Protein AF-A0A170UQ51-F1 (afdb_monomer_lite)

Structure (mmCIF, N/CA/C/O backbone):
data_AF-A0A170UQ51-F1
#
_entry.id   AF-A0A170UQ51-F1
#
loop_
_atom_site.group_PDB
_atom_site.id
_atom_site.type_symbol
_atom_site.label_atom_id
_atom_site.label_alt_id
_atom_site.label_comp_id
_atom_site.label_asym_id
_atom_site.label_entity_id
_atom_site.label_seq_id
_atom_site.pdbx_PDB_ins_code
_atom_site.Cartn_x
_atom_site.Cartn_y
_atom_site.Cartn_z
_atom_site.occupancy
_atom_site.B_iso_or_equiv
_atom_site.auth_seq_id
_atom_site.auth_comp_id
_atom_site.auth_asym_id
_atom_site.auth_atom_id
_atom_site.pdbx_PDB_model_num
ATOM 1 N N . GLU A 1 1 ? 14.876 -24.745 -16.842 1.00 69.75 1 GLU A N 1
ATOM 2 C CA . GLU A 1 1 ? 13.514 -24.534 -17.396 1.00 69.75 1 GLU A CA 1
ATOM 3 C C . GLU A 1 1 ? 12.895 -23.163 -17.096 1.00 69.75 1 GLU A C 1
ATOM 5 O O . GLU A 1 1 ? 12.276 -22.616 -18.004 1.00 69.75 1 GLU A O 1
ATOM 10 N N . LEU A 1 2 ? 13.090 -22.565 -15.905 1.00 81.94 2 LEU A N 1
ATOM 11 C CA . LEU A 1 2 ? 12.516 -21.251 -15.530 1.00 81.94 2 LEU A CA 1
ATOM 12 C C . LEU A 1 2 ? 12.574 -20.174 -16.632 1.00 81.94 2 LEU A C 1
ATOM 14 O O . LEU A 1 2 ? 11.555 -19.553 -16.920 1.00 81.94 2 LEU A O 1
ATOM 18 N N . LYS A 1 3 ? 13.719 -20.001 -17.308 1.00 86.25 3 LYS A N 1
ATOM 19 C CA . LYS A 1 3 ? 13.905 -19.001 -18.381 1.00 86.25 3 LYS A CA 1
ATOM 20 C C . LYS A 1 3 ? 12.889 -19.136 -19.533 1.00 86.25 3 LYS A C 1
ATOM 22 O O . LYS A 1 3 ? 12.474 -18.140 -20.118 1.00 86.25 3 LYS A O 1
ATOM 27 N N . ARG A 1 4 ? 12.422 -20.359 -19.828 1.00 84.69 4 ARG A N 1
ATOM 28 C CA . ARG A 1 4 ? 11.360 -20.627 -20.819 1.00 84.69 4 ARG A CA 1
ATOM 29 C C . ARG A 1 4 ? 9.990 -20.167 -20.314 1.00 84.69 4 ARG A C 1
ATOM 31 O O . ARG A 1 4 ? 9.206 -19.650 -21.102 1.00 84.69 4 ARG A O 1
ATOM 38 N N . ILE A 1 5 ? 9.705 -20.341 -19.023 1.00 86.19 5 ILE A N 1
ATOM 39 C CA . ILE A 1 5 ? 8.458 -19.893 -18.380 1.00 86.19 5 ILE A CA 1
ATOM 40 C C . ILE A 1 5 ? 8.440 -18.360 -18.291 1.00 86.19 5 ILE A C 1
ATOM 42 O O . ILE A 1 5 ? 7.448 -17.744 -18.675 1.00 86.19 5 ILE A O 1
ATOM 46 N N . GLN A 1 6 ? 9.558 -17.745 -17.892 1.00 90.12 6 GLN A N 1
ATOM 47 C CA . GLN A 1 6 ? 9.731 -16.290 -17.851 1.00 90.12 6 GLN A CA 1
ATOM 48 C C . GLN A 1 6 ? 9.481 -15.652 -19.224 1.00 90.12 6 GLN A C 1
ATOM 50 O O . GLN A 1 6 ? 8.582 -14.825 -19.363 1.00 90.12 6 GLN A O 1
ATOM 55 N N . ASN A 1 7 ? 10.170 -16.121 -20.269 1.00 89.75 7 ASN A N 1
ATOM 56 C CA . ASN A 1 7 ? 9.995 -15.590 -21.625 1.00 89.75 7 ASN A CA 1
ATOM 57 C C . ASN A 1 7 ? 8.597 -15.864 -22.217 1.00 89.75 7 ASN A C 1
ATOM 59 O O . ASN A 1 7 ? 8.119 -15.094 -23.047 1.00 89.75 7 ASN A O 1
ATOM 63 N N . ARG A 1 8 ? 7.932 -16.963 -21.828 1.00 89.81 8 ARG A N 1
ATOM 64 C CA . ARG A 1 8 ? 6.604 -17.338 -22.350 1.00 89.81 8 ARG A CA 1
ATOM 65 C C . ARG A 1 8 ? 5.455 -16.607 -21.656 1.00 89.81 8 ARG A C 1
ATOM 67 O O . ARG A 1 8 ? 4.438 -16.363 -22.308 1.00 89.81 8 ARG A O 1
ATOM 74 N N . PHE A 1 9 ? 5.599 -16.306 -20.367 1.00 91.75 9 PHE A N 1
ATOM 75 C CA . PHE A 1 9 ? 4.525 -15.787 -19.523 1.00 91.75 9 PHE A CA 1
ATOM 76 C C . PHE A 1 9 ? 4.918 -14.522 -18.764 1.00 91.75 9 PHE A C 1
ATOM 78 O O . PHE A 1 9 ? 4.278 -13.504 -18.989 1.00 91.75 9 PHE A O 1
ATOM 85 N N . VAL A 1 10 ? 5.952 -14.553 -17.916 1.00 92.56 10 VAL A N 1
ATOM 86 C CA . VAL A 1 10 ? 6.281 -13.426 -17.018 1.00 92.56 10 VAL A CA 1
ATOM 87 C C . VAL A 1 10 ? 6.569 -12.149 -17.805 1.00 92.56 10 VAL A C 1
ATOM 89 O O . VAL A 1 10 ? 5.854 -11.167 -17.632 1.00 92.56 10 VAL A O 1
ATOM 92 N N . ASN A 1 11 ? 7.538 -12.172 -18.724 1.00 93.00 11 ASN A N 1
ATOM 93 C CA . ASN A 1 11 ? 7.978 -10.957 -19.414 1.00 93.00 11 ASN A CA 1
ATOM 94 C C . ASN A 1 11 ? 6.856 -10.365 -20.297 1.00 93.00 11 ASN A C 1
ATOM 96 O O . ASN A 1 11 ? 6.599 -9.170 -20.179 1.00 93.00 11 ASN A O 1
ATOM 100 N N . PRO A 1 12 ? 6.119 -11.148 -21.123 1.00 91.88 12 PRO A N 1
ATOM 101 C CA . PRO A 1 12 ? 5.013 -10.601 -21.914 1.00 91.88 12 PRO A CA 1
ATOM 102 C C . PRO A 1 12 ? 3.793 -10.174 -21.089 1.00 91.88 12 PRO A C 1
ATOM 104 O O . PRO A 1 12 ? 2.994 -9.384 -21.581 1.00 91.88 12 PRO A O 1
ATOM 107 N N . ILE A 1 13 ? 3.603 -10.721 -19.881 1.00 93.06 13 ILE A N 1
ATOM 108 C CA . ILE A 1 13 ? 2.530 -10.283 -18.982 1.00 93.06 13 ILE A CA 1
ATOM 109 C C . ILE A 1 13 ? 2.926 -8.961 -18.326 1.00 93.06 13 ILE A C 1
ATOM 111 O O . ILE A 1 13 ? 2.176 -8.001 -18.435 1.00 93.06 13 ILE A O 1
ATOM 115 N N . GLN A 1 14 ? 4.116 -8.882 -17.728 1.00 94.31 14 GLN A N 1
ATOM 116 C CA . GLN A 1 14 ? 4.616 -7.670 -17.076 1.00 94.31 14 GLN A CA 1
ATOM 117 C C . GLN A 1 14 ? 4.736 -6.495 -18.063 1.00 94.31 14 GLN A C 1
ATOM 119 O O . GLN A 1 14 ? 4.293 -5.397 -17.752 1.00 94.31 14 GLN A O 1
ATOM 124 N N . ASN A 1 15 ? 5.220 -6.734 -19.289 1.00 93.06 15 ASN A N 1
ATOM 125 C CA . ASN A 1 15 ? 5.337 -5.704 -20.332 1.00 93.06 15 ASN A CA 1
ATOM 126 C C . ASN A 1 15 ? 3.995 -5.099 -20.791 1.00 93.06 15 ASN A C 1
ATOM 128 O O . ASN A 1 15 ? 3.997 -4.068 -21.452 1.00 93.06 15 ASN A O 1
ATOM 132 N N . GLY A 1 16 ? 2.858 -5.736 -20.487 1.00 93.00 16 GLY A N 1
ATOM 133 C CA . GLY A 1 16 ? 1.519 -5.210 -20.778 1.00 93.00 16 GLY A CA 1
ATOM 134 C C . GLY A 1 16 ? 0.805 -4.580 -19.577 1.00 93.00 16 GLY A C 1
ATOM 135 O O . GLY A 1 16 ? -0.372 -4.246 -19.712 1.00 93.00 16 GLY A O 1
ATOM 136 N N . GLN A 1 17 ? 1.465 -4.485 -18.414 1.00 92.94 17 GLN A N 1
ATOM 137 C CA . GLN A 1 17 ? 0.916 -3.913 -17.172 1.00 92.94 17 GLN A CA 1
ATOM 138 C C . GLN A 1 17 ? 1.339 -2.462 -16.921 1.00 92.94 17 GLN A C 1
ATOM 140 O O . GLN A 1 17 ? 0.811 -1.843 -15.998 1.00 92.94 17 GLN A O 1
ATOM 145 N N . PHE A 1 18 ? 2.293 -1.932 -17.687 1.00 93.31 18 PHE A N 1
ATOM 146 C CA . PHE A 1 18 ? 2.757 -0.559 -17.528 1.00 93.31 18 PHE A CA 1
ATOM 147 C C . PHE A 1 18 ? 1.790 0.428 -18.203 1.00 93.31 18 PHE A C 1
ATOM 149 O O . PHE A 1 18 ? 1.022 0.069 -19.096 1.00 93.31 18 PHE A O 1
ATOM 156 N N . GLU A 1 19 ? 1.803 1.683 -17.758 1.00 91.44 19 GLU A N 1
ATOM 157 C CA . GLU A 1 19 ? 0.924 2.733 -18.294 1.00 91.44 19 GLU A CA 1
ATOM 158 C C . GLU A 1 19 ? 1.312 3.143 -19.728 1.00 91.44 19 GLU A C 1
ATOM 160 O O . GLU A 1 19 ? 0.455 3.513 -20.527 1.00 91.44 19 GLU A O 1
ATOM 165 N N . ASP A 1 20 ? 2.592 2.998 -20.079 1.00 94.00 20 ASP A N 1
ATOM 166 C CA . ASP A 1 20 ? 3.170 3.237 -21.405 1.00 94.00 20 ASP A CA 1
ATOM 167 C C . ASP A 1 20 ? 3.122 2.007 -22.341 1.00 94.00 20 ASP A C 1
ATOM 169 O O . ASP A 1 20 ? 3.550 2.084 -23.496 1.00 94.00 20 ASP A O 1
ATOM 173 N N . SER A 1 21 ? 2.566 0.875 -21.886 1.00 94.69 21 SER A N 1
ATOM 174 C CA . SER A 1 21 ? 2.412 -0.345 -22.689 1.00 94.69 21 SER A CA 1
ATOM 175 C C . SER A 1 21 ? 1.582 -0.109 -23.957 1.00 94.69 21 SER A C 1
ATOM 177 O O . SER A 1 21 ? 0.468 0.419 -23.916 1.00 94.69 21 SER A O 1
ATOM 179 N N . THR A 1 22 ? 2.051 -0.607 -25.106 1.00 96.12 22 THR A N 1
ATOM 180 C CA . THR A 1 22 ? 1.285 -0.470 -26.353 1.00 96.12 22 THR A CA 1
ATOM 181 C C . THR A 1 22 ? 0.015 -1.332 -26.341 1.00 96.12 22 THR A C 1
ATOM 183 O O . THR A 1 22 ? -0.064 -2.381 -25.693 1.00 96.12 22 THR A O 1
ATOM 186 N N . ALA A 1 23 ? -0.982 -0.966 -27.155 1.00 94.69 23 ALA A N 1
ATOM 187 C CA . ALA A 1 23 ? -2.191 -1.777 -27.343 1.00 94.69 23 ALA A CA 1
ATOM 188 C C . ALA A 1 23 ? -1.901 -3.219 -27.824 1.00 94.69 23 ALA A C 1
ATOM 190 O O . ALA A 1 23 ? -2.691 -4.134 -27.565 1.00 94.69 23 ALA A O 1
ATOM 191 N N . HIS A 1 24 ? -0.767 -3.446 -28.502 1.00 95.12 24 HIS A N 1
ATOM 192 C CA . HIS A 1 24 ? -0.298 -4.785 -28.856 1.00 95.12 24 HIS A CA 1
ATOM 193 C C . HIS A 1 24 ? 0.151 -5.571 -27.614 1.00 95.12 24 HIS A C 1
ATOM 195 O O . HIS A 1 24 ? -0.259 -6.721 -27.437 1.00 95.12 24 HIS A O 1
ATOM 201 N N . ASP A 1 25 ? 0.923 -4.944 -26.727 1.00 94.75 25 ASP A N 1
ATOM 202 C CA . ASP A 1 25 ? 1.463 -5.576 -25.520 1.00 94.75 25 ASP A CA 1
ATOM 203 C C . ASP A 1 25 ? 0.358 -5.924 -24.525 1.00 94.75 25 ASP A C 1
ATOM 205 O O . ASP A 1 25 ? 0.310 -7.049 -24.029 1.00 94.75 25 ASP A O 1
ATOM 209 N N . VAL A 1 26 ? -0.624 -5.036 -24.342 1.00 94.75 26 VAL A N 1
ATOM 210 C CA . VAL A 1 26 ? -1.825 -5.315 -23.537 1.00 94.75 26 VAL A CA 1
ATOM 211 C C . VAL A 1 26 ? -2.600 -6.524 -24.088 1.00 94.75 26 VAL A C 1
ATOM 213 O O . VAL A 1 26 ? -3.083 -7.371 -23.327 1.00 94.75 26 VAL A O 1
ATOM 216 N N . LYS A 1 27 ? -2.712 -6.657 -25.418 1.00 95.75 27 LYS A N 1
ATOM 217 C CA . LYS A 1 27 ? -3.381 -7.799 -26.070 1.00 95.75 27 LYS A CA 1
ATOM 218 C C . LYS A 1 27 ? -2.576 -9.096 -25.920 1.00 95.75 27 LYS A C 1
ATOM 220 O O . LYS A 1 27 ? -3.168 -10.159 -25.702 1.00 95.75 27 LYS A O 1
ATOM 225 N N . LEU A 1 28 ? -1.248 -9.019 -26.008 1.00 95.38 28 LEU A N 1
ATOM 226 C CA . LEU A 1 28 ? -0.345 -10.150 -25.800 1.00 95.38 28 LEU A CA 1
ATOM 227 C C . LEU A 1 28 ? -0.367 -10.619 -24.338 1.00 95.38 28 LEU A C 1
ATOM 229 O O . LEU A 1 28 ? -0.571 -11.814 -24.107 1.00 95.38 28 LEU A O 1
ATOM 233 N N . MET A 1 29 ? -0.263 -9.698 -23.374 1.00 95.94 29 MET A N 1
ATOM 234 C CA . MET A 1 29 ? -0.437 -9.948 -21.939 1.00 95.94 29 MET A CA 1
ATOM 235 C C . MET A 1 29 ? -1.739 -10.700 -21.682 1.00 95.94 29 MET A C 1
ATOM 237 O O . MET A 1 29 ? -1.700 -11.804 -21.144 1.00 95.94 29 MET A O 1
ATOM 241 N N . LYS A 1 30 ? -2.890 -10.142 -22.093 1.00 95.25 30 LYS A N 1
ATOM 242 C CA . LYS A 1 30 ? -4.212 -10.742 -21.831 1.00 95.25 30 LYS A CA 1
ATOM 243 C C . LYS A 1 30 ? -4.296 -12.178 -22.357 1.00 95.25 30 LYS A C 1
ATOM 245 O O . LYS A 1 30 ? -4.764 -13.068 -21.650 1.00 95.25 30 LYS A O 1
ATOM 250 N N . ARG A 1 31 ? -3.762 -12.437 -23.559 1.00 95.44 31 ARG A N 1
ATOM 251 C CA . ARG A 1 31 ? -3.686 -13.792 -24.132 1.00 95.44 31 ARG A CA 1
ATOM 252 C C . ARG A 1 31 ? -2.775 -14.720 -23.317 1.00 95.44 31 ARG A C 1
ATOM 254 O O . ARG A 1 31 ? -3.148 -15.866 -23.082 1.00 95.44 31 ARG A O 1
ATOM 261 N N . ARG A 1 32 ? -1.585 -14.269 -22.904 1.00 95.25 32 ARG A N 1
ATOM 262 C CA . ARG A 1 32 ? -0.643 -15.089 -22.117 1.00 95.25 32 ARG A CA 1
ATOM 263 C C . ARG A 1 32 ? -1.165 -15.374 -20.709 1.00 95.25 32 ARG A C 1
ATOM 265 O O . ARG A 1 32 ? -1.051 -16.514 -20.269 1.00 95.25 32 ARG A O 1
ATOM 272 N N . ALA A 1 33 ? -1.779 -14.390 -20.056 1.00 94.50 33 ALA A N 1
ATOM 273 C CA . ALA A 1 33 ? -2.405 -14.529 -18.745 1.00 94.50 33 ALA A CA 1
ATOM 274 C C . ALA A 1 33 ? -3.569 -15.532 -18.770 1.00 94.50 33 ALA A C 1
ATOM 276 O O . ALA A 1 33 ? -3.620 -16.418 -17.923 1.00 94.50 33 ALA A O 1
ATOM 277 N N . HIS A 1 34 ? -4.444 -15.466 -19.782 1.00 94.38 34 HIS A N 1
ATOM 278 C CA . HIS A 1 34 ? -5.531 -16.435 -19.945 1.00 94.38 34 HIS A CA 1
ATOM 279 C C . HIS A 1 34 ? -5.008 -17.870 -20.135 1.00 94.38 34 HIS A C 1
ATOM 281 O O . HIS A 1 34 ? -5.434 -18.773 -19.425 1.00 94.38 34 HIS A O 1
ATOM 287 N N . VAL A 1 35 ? -4.017 -18.074 -21.015 1.00 94.88 35 VAL A N 1
ATOM 288 C CA . VAL A 1 35 ? -3.397 -19.399 -21.213 1.00 94.88 35 VAL A CA 1
ATOM 289 C C . VAL A 1 35 ? -2.730 -19.913 -19.932 1.00 94.88 35 VAL A C 1
ATOM 291 O O . VAL A 1 35 ? -2.824 -21.103 -19.642 1.00 94.88 35 VAL A O 1
ATOM 294 N N . LEU A 1 36 ? -2.070 -19.041 -19.160 1.00 93.31 36 LEU A N 1
ATOM 295 C CA . LEU A 1 36 ? -1.465 -19.418 -17.881 1.00 93.31 36 LEU A CA 1
ATOM 296 C C . LEU A 1 36 ? -2.528 -19.828 -16.852 1.00 93.31 36 LEU A C 1
ATOM 298 O O . LEU A 1 36 ? -2.367 -20.859 -16.211 1.00 93.31 36 LEU A O 1
ATOM 302 N N . HIS A 1 37 ? -3.623 -19.071 -16.737 1.00 92.12 37 HIS A N 1
ATOM 303 C CA . HIS A 1 37 ? -4.746 -19.417 -15.862 1.00 92.12 37 HIS A CA 1
ATOM 304 C C . HIS A 1 37 ? -5.300 -20.806 -16.200 1.00 92.12 37 HIS A C 1
ATOM 306 O O . HIS A 1 37 ? -5.404 -21.653 -15.320 1.00 92.12 37 HIS A O 1
ATOM 312 N N . THR A 1 38 ? -5.590 -21.081 -17.476 1.00 92.56 38 THR A N 1
ATOM 313 C CA . THR A 1 38 ? -6.108 -22.389 -17.917 1.00 92.56 38 THR A CA 1
ATOM 314 C C . THR A 1 38 ? -5.142 -23.543 -17.618 1.00 92.56 38 THR A C 1
ATOM 316 O O . THR A 1 38 ? -5.587 -24.647 -17.330 1.00 92.56 38 THR A O 1
ATOM 319 N N . MET A 1 39 ? -3.824 -23.309 -17.637 1.00 91.69 39 MET A N 1
ATOM 320 C CA . MET A 1 39 ? -2.830 -24.324 -17.247 1.00 91.69 39 MET A CA 1
ATOM 321 C C . MET A 1 39 ? -2.785 -24.596 -15.737 1.00 91.69 39 MET A C 1
ATOM 323 O O . MET A 1 39 ? -2.337 -25.666 -15.336 1.00 91.69 39 MET A O 1
ATOM 327 N N . LEU A 1 40 ? -3.217 -23.642 -14.908 1.00 91.12 40 LEU A N 1
ATOM 328 C CA . LEU A 1 40 ? -3.213 -23.747 -13.445 1.00 91.12 40 LEU A CA 1
ATOM 329 C C . LEU A 1 40 ? -4.565 -24.193 -12.866 1.00 91.12 40 LEU A C 1
ATOM 331 O O . LEU A 1 40 ? -4.607 -24.641 -11.724 1.00 91.12 40 LEU A O 1
ATOM 335 N N . ASP A 1 41 ? -5.644 -24.114 -13.647 1.00 88.62 41 ASP A N 1
ATOM 336 C CA . ASP A 1 41 ? -7.029 -24.401 -13.238 1.00 88.62 41 ASP A CA 1
ATOM 337 C C . ASP A 1 41 ? -7.210 -25.818 -12.652 1.00 88.62 41 ASP A C 1
ATOM 339 O O . ASP A 1 41 ? -7.871 -26.006 -11.635 1.00 88.62 41 ASP A O 1
ATOM 343 N N . GLY A 1 42 ? -6.529 -26.816 -13.230 1.00 88.38 42 GLY A N 1
ATOM 344 C CA . GLY A 1 42 ? -6.516 -28.198 -12.726 1.00 88.38 42 GLY A CA 1
ATOM 345 C C . GLY A 1 42 ? -5.547 -28.468 -11.564 1.00 88.38 42 GLY A C 1
ATOM 346 O O . GLY A 1 42 ? -5.486 -29.596 -11.083 1.00 88.38 42 GLY A O 1
ATOM 347 N N . ILE A 1 43 ? -4.765 -27.470 -11.137 1.00 91.44 43 ILE A N 1
ATOM 348 C CA . ILE A 1 43 ? -3.716 -27.591 -10.106 1.00 91.44 43 ILE A CA 1
ATOM 349 C C . ILE A 1 43 ? -4.080 -26.775 -8.852 1.00 91.44 43 ILE A C 1
ATOM 351 O O . ILE A 1 43 ? -3.728 -27.157 -7.738 1.00 91.44 43 ILE A O 1
ATOM 355 N N . VAL A 1 44 ? -4.792 -25.654 -9.012 1.00 90.88 44 VAL A N 1
ATOM 356 C CA . VAL A 1 44 ? -5.075 -24.689 -7.940 1.00 90.88 44 VAL A CA 1
ATOM 357 C C . VAL A 1 44 ? -6.562 -24.670 -7.592 1.00 90.88 44 VAL A C 1
ATOM 359 O O . VAL A 1 44 ? -7.372 -24.042 -8.270 1.00 90.88 44 VAL A O 1
ATOM 362 N N . GLN A 1 45 ? -6.932 -25.279 -6.463 1.00 88.75 45 GLN A N 1
ATOM 363 C CA . GLN A 1 45 ? -8.293 -25.180 -5.935 1.00 88.75 45 GLN A CA 1
ATOM 364 C C . GLN A 1 45 ? -8.478 -23.883 -5.128 1.00 88.75 45 GLN A C 1
ATOM 366 O O . GLN A 1 45 ? -8.291 -23.855 -3.914 1.00 88.75 45 GLN A O 1
ATOM 371 N N . ARG A 1 46 ? -8.892 -22.800 -5.795 1.00 88.50 46 ARG A N 1
ATOM 372 C CA . ARG A 1 46 ? -9.330 -21.560 -5.132 1.00 88.50 46 ARG A CA 1
ATOM 373 C C . ARG A 1 46 ? -10.855 -21.546 -4.984 1.00 88.50 46 ARG A C 1
ATOM 375 O O . ARG A 1 46 ? -11.578 -21.722 -5.962 1.00 88.50 46 ARG A O 1
ATOM 382 N N . LYS A 1 47 ? -11.349 -21.334 -3.762 1.00 86.75 47 LYS A N 1
ATOM 383 C CA . LYS A 1 47 ? -12.772 -21.111 -3.459 1.00 86.75 47 LYS A CA 1
ATOM 384 C C . LYS A 1 47 ? -12.910 -19.776 -2.741 1.00 86.75 47 LYS A C 1
ATOM 386 O O . LYS A 1 47 ? -12.291 -19.578 -1.700 1.00 86.75 47 LYS A O 1
ATOM 391 N N . ASP A 1 48 ? -13.696 -18.869 -3.307 1.00 88.12 48 ASP A N 1
ATOM 392 C CA . ASP A 1 48 ? -13.941 -17.566 -2.693 1.00 88.12 48 ASP A CA 1
ATOM 393 C C . ASP A 1 48 ? -14.957 -17.672 -1.545 1.00 88.12 48 ASP A C 1
ATOM 395 O O . ASP A 1 48 ? -15.751 -18.616 -1.468 1.00 88.12 48 ASP A O 1
ATOM 399 N N . TYR A 1 49 ? -14.975 -16.652 -0.682 1.00 84.56 49 TYR A N 1
ATOM 400 C CA . TYR A 1 49 ? -15.886 -16.533 0.466 1.00 84.56 49 TYR A CA 1
ATOM 401 C C . TYR A 1 49 ? -17.377 -16.703 0.102 1.00 84.56 49 TYR A C 1
ATOM 403 O O . TYR A 1 49 ? -18.161 -17.137 0.939 1.00 84.56 49 TYR A O 1
ATOM 411 N N . ASN A 1 50 ? -17.743 -16.476 -1.164 1.00 84.50 50 ASN A N 1
ATOM 412 C CA . ASN A 1 50 ? -19.071 -16.714 -1.743 1.00 84.50 50 ASN A CA 1
ATOM 413 C C . ASN A 1 50 ? -19.676 -18.094 -1.414 1.00 84.50 50 ASN A C 1
ATOM 415 O O . ASN A 1 50 ? -20.895 -18.215 -1.333 1.00 84.50 50 ASN A O 1
ATOM 419 N N . VAL A 1 51 ? -18.848 -19.128 -1.211 1.00 88.50 51 VAL A N 1
ATOM 420 C CA . VAL A 1 51 ? -19.307 -20.475 -0.814 1.00 88.50 51 VAL A CA 1
ATOM 421 C C . VAL A 1 51 ? -19.844 -20.503 0.628 1.00 88.50 51 VAL A C 1
ATOM 423 O O . VAL A 1 51 ? -20.720 -21.302 0.943 1.00 88.50 51 VAL A O 1
ATOM 426 N N . LEU A 1 52 ? -19.342 -19.621 1.497 1.00 85.19 52 LEU A N 1
ATOM 427 C CA . LEU A 1 52 ? -19.741 -19.494 2.902 1.00 85.19 52 LEU A CA 1
ATOM 428 C C . LEU A 1 52 ? -20.834 -18.438 3.121 1.00 85.19 52 LEU A C 1
ATOM 430 O O . LEU A 1 52 ? -21.585 -18.549 4.085 1.00 85.19 52 LEU A O 1
ATOM 434 N N . THR A 1 53 ? -20.969 -17.457 2.222 1.00 86.81 53 THR A N 1
ATOM 435 C CA . THR A 1 53 ? -21.998 -16.403 2.276 1.00 86.81 53 THR A CA 1
ATOM 436 C C . THR A 1 53 ? -23.430 -16.892 2.564 1.00 86.81 53 THR A C 1
ATOM 438 O O . THR A 1 53 ? -24.080 -16.254 3.385 1.00 86.81 53 THR A O 1
ATOM 441 N N . PRO A 1 54 ? -23.966 -17.991 1.984 1.00 87.69 54 PRO A N 1
ATOM 442 C CA . PRO A 1 54 ? -25.326 -18.444 2.311 1.00 87.69 54 PRO A CA 1
ATOM 443 C C . PRO A 1 54 ? -25.471 -19.069 3.712 1.00 87.69 54 PRO A C 1
ATOM 445 O O . PRO A 1 54 ? -26.594 -19.305 4.151 1.00 87.69 54 PRO A O 1
ATOM 448 N N . TYR A 1 55 ? -24.365 -19.342 4.411 1.00 90.19 55 TYR A N 1
ATOM 449 C CA . TYR A 1 55 ? -24.338 -19.958 5.745 1.00 90.19 55 TYR A CA 1
ATOM 450 C C . TYR A 1 55 ? -23.899 -18.990 6.854 1.00 90.19 55 TYR A C 1
ATOM 452 O O . TYR A 1 55 ? -23.912 -19.360 8.028 1.00 90.19 55 TYR A O 1
ATOM 460 N N . LEU A 1 56 ? -23.488 -17.768 6.502 1.00 90.25 56 LEU A N 1
ATOM 461 C CA . LEU A 1 56 ? -22.964 -16.766 7.428 1.00 90.25 56 LEU A CA 1
ATOM 462 C C . LEU A 1 56 ? -23.814 -15.485 7.399 1.00 90.25 56 LEU A C 1
ATOM 464 O O . LEU A 1 56 ? -24.352 -15.129 6.350 1.00 90.25 56 LEU A O 1
ATOM 468 N N . PRO A 1 57 ? -23.909 -14.743 8.519 1.00 91.75 57 PRO A N 1
ATOM 469 C CA . PRO A 1 57 ? -24.470 -13.395 8.516 1.00 91.75 57 PRO A CA 1
ATOM 470 C C . PRO A 1 57 ? -23.732 -12.466 7.532 1.00 91.75 57 PRO A C 1
ATOM 472 O O . PRO A 1 57 ? -22.532 -12.648 7.304 1.00 91.75 57 PRO A O 1
ATOM 475 N N . PRO A 1 58 ? -24.407 -11.444 6.972 1.00 89.06 58 PRO A N 1
ATOM 476 C CA . PRO A 1 58 ? -23.791 -10.524 6.022 1.00 89.06 58 PRO A CA 1
ATOM 477 C C . PRO A 1 58 ? -22.608 -9.770 6.646 1.00 89.06 58 PRO A C 1
ATOM 479 O O . PRO A 1 58 ? -22.729 -9.147 7.701 1.00 89.06 58 PRO A O 1
ATOM 482 N N . LYS A 1 59 ? -21.463 -9.800 5.958 1.00 89.00 59 LYS A N 1
ATOM 483 C CA . LYS A 1 59 ? -20.275 -9.017 6.310 1.00 89.00 59 LYS A CA 1
ATOM 484 C C . LYS A 1 59 ? -20.417 -7.597 5.760 1.00 89.00 59 LYS A C 1
ATOM 486 O O . LYS A 1 59 ? -20.524 -7.419 4.549 1.00 89.00 59 LYS A O 1
ATOM 491 N N . PHE A 1 60 ? -20.362 -6.598 6.636 1.00 90.56 60 PHE A N 1
ATOM 492 C CA . PHE A 1 60 ? -20.324 -5.187 6.249 1.00 90.56 60 PHE A CA 1
ATOM 493 C C . PHE A 1 60 ? -18.896 -4.645 6.348 1.00 90.56 60 PHE A C 1
ATOM 495 O O . PHE A 1 60 ? -18.224 -4.832 7.362 1.00 90.56 60 PHE A O 1
ATOM 502 N N . GLU A 1 61 ? -18.437 -3.971 5.296 1.00 93.88 61 GLU A N 1
ATOM 503 C CA . GLU A 1 61 ? -17.130 -3.315 5.234 1.00 93.88 61 GLU A CA 1
ATOM 504 C C . GLU A 1 61 ? -17.340 -1.812 5.026 1.00 93.88 61 GLU A C 1
ATOM 506 O O . GLU A 1 61 ? -18.090 -1.401 4.140 1.00 93.88 61 GLU A O 1
ATOM 511 N N . TYR A 1 62 ? -16.693 -0.987 5.852 1.0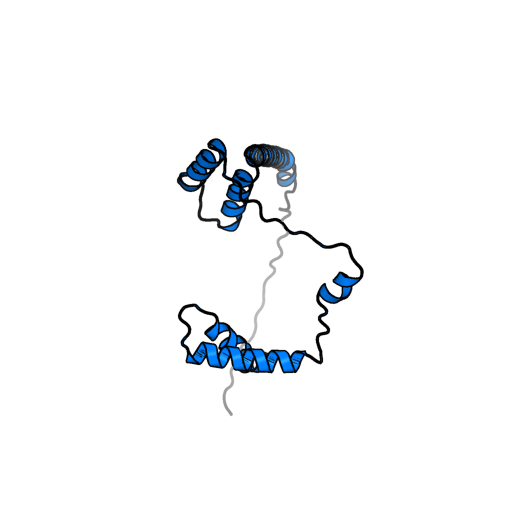0 96.38 62 TYR A N 1
ATOM 512 C CA . TYR A 1 62 ? -16.846 0.468 5.841 1.00 96.38 62 TYR A CA 1
ATOM 513 C C . TYR A 1 62 ? -15.487 1.145 5.659 1.00 96.38 62 TYR A C 1
ATOM 515 O O . TYR A 1 62 ? -14.525 0.806 6.346 1.00 96.38 62 TYR A O 1
ATOM 523 N N . VAL A 1 63 ? -15.422 2.144 4.775 1.00 96.94 63 VAL A N 1
ATOM 524 C CA . VAL A 1 63 ? -14.230 2.983 4.574 1.00 96.94 63 VAL A CA 1
ATOM 525 C C . VAL A 1 63 ? -14.502 4.370 5.150 1.00 96.94 63 VAL A C 1
ATOM 527 O O . VAL A 1 63 ? -15.249 5.163 4.574 1.00 96.94 63 VAL A O 1
ATOM 530 N N . ILE A 1 64 ? -13.906 4.658 6.307 1.00 96.25 64 ILE A N 1
ATOM 531 C CA . ILE A 1 64 ? -14.071 5.935 7.009 1.00 96.25 64 ILE A CA 1
ATOM 532 C C . ILE A 1 64 ? -12.929 6.873 6.612 1.00 96.25 64 ILE A C 1
ATOM 534 O O . ILE A 1 64 ? -11.760 6.584 6.857 1.00 96.25 64 ILE A O 1
ATOM 538 N N . HIS A 1 65 ? -13.276 8.016 6.023 1.00 95.06 65 HIS A N 1
ATOM 539 C CA . HIS A 1 65 ? -12.316 9.048 5.640 1.00 95.06 65 HIS A CA 1
ATOM 540 C C . HIS A 1 65 ? -12.207 10.081 6.766 1.00 95.06 65 HIS A C 1
ATOM 542 O O . HIS A 1 65 ? -13.154 10.824 7.027 1.00 95.06 65 HIS A O 1
ATOM 548 N N . LEU A 1 66 ? -11.057 10.124 7.438 1.00 92.12 66 LEU A N 1
ATOM 549 C CA . LEU A 1 66 ? -10.785 11.045 8.541 1.00 92.12 66 LEU A CA 1
ATOM 550 C C . LEU A 1 66 ? -9.889 12.196 8.071 1.00 92.12 66 LEU A C 1
ATOM 552 O O . LEU A 1 66 ? -8.948 11.991 7.306 1.00 92.12 66 LEU A O 1
ATOM 556 N N . LYS A 1 67 ? -10.167 13.413 8.549 1.00 94.19 67 LYS A N 1
ATOM 557 C CA . LYS A 1 67 ? -9.263 14.560 8.388 1.00 94.19 67 LYS A CA 1
ATOM 558 C C . LYS A 1 67 ? -8.243 14.549 9.525 1.00 94.19 67 LYS A C 1
ATOM 560 O O . LYS A 1 67 ? -8.621 14.338 10.674 1.00 94.19 67 LYS A O 1
ATOM 565 N N . MET A 1 68 ? -6.975 14.804 9.209 1.00 92.00 68 MET A N 1
ATOM 566 C CA . MET A 1 68 ? -5.928 15.000 10.217 1.00 92.00 68 MET A CA 1
ATOM 567 C C . MET A 1 68 ? -6.212 16.257 11.049 1.00 92.00 68 MET A C 1
ATOM 569 O O . MET A 1 68 ? -6.725 17.247 10.524 1.00 92.00 68 MET A O 1
ATOM 573 N N . SER A 1 69 ? -5.853 16.234 12.334 1.00 94.81 69 SER A N 1
ATOM 574 C CA . SER A 1 69 ? -5.933 17.420 13.194 1.00 94.81 69 SER A CA 1
ATOM 575 C C . SER A 1 69 ? -4.876 18.467 12.826 1.00 94.81 69 SER A C 1
ATOM 577 O O . SER A 1 69 ? -3.877 18.165 12.168 1.00 94.81 69 SER A O 1
ATOM 579 N N . GLU A 1 70 ? -5.053 19.709 13.281 1.00 95.25 70 GLU A N 1
ATOM 580 C CA . GLU A 1 70 ? -4.099 20.802 13.036 1.00 95.25 70 GLU A CA 1
ATOM 581 C C . GLU A 1 70 ? -2.697 20.492 13.587 1.00 95.25 70 GLU A C 1
ATOM 583 O O . GLU A 1 70 ? -1.689 20.768 12.928 1.00 95.25 70 GLU A O 1
ATOM 588 N N . LEU A 1 71 ? -2.627 19.831 14.750 1.00 94.25 71 LEU A N 1
ATOM 589 C CA . LEU A 1 71 ? -1.377 19.349 15.338 1.00 94.25 71 LEU A CA 1
ATOM 590 C C . LEU A 1 71 ? -0.719 18.281 14.454 1.00 94.25 71 LEU A C 1
ATOM 592 O O . LEU A 1 71 ? 0.469 18.383 14.157 1.00 94.25 71 LEU A O 1
ATOM 596 N N . GLN A 1 72 ? -1.485 17.291 13.980 1.00 94.81 72 GLN A N 1
ATOM 597 C CA . GLN A 1 72 ? -0.964 16.271 13.063 1.00 94.81 72 GLN A CA 1
ATOM 598 C C . GLN A 1 72 ? -0.464 16.893 11.754 1.00 94.81 72 GLN A C 1
ATOM 600 O O . GLN A 1 72 ? 0.602 16.520 11.278 1.00 94.81 72 GLN A O 1
ATOM 605 N N . CYS A 1 73 ? -1.183 17.871 11.194 1.00 95.81 73 CYS A N 1
ATOM 606 C CA . CYS A 1 73 ? -0.762 18.589 9.988 1.00 95.81 73 CYS A CA 1
ATOM 607 C C . CYS A 1 73 ? 0.544 19.368 10.204 1.00 95.81 73 CYS A C 1
ATOM 609 O O . CYS A 1 73 ? 1.408 19.376 9.330 1.00 95.81 73 CYS A O 1
ATOM 611 N N . THR A 1 74 ? 0.694 20.017 11.361 1.00 95.56 74 THR A N 1
ATOM 612 C CA . THR A 1 74 ? 1.904 20.769 11.723 1.00 95.56 74 THR A CA 1
ATOM 613 C C . THR A 1 74 ? 3.107 19.840 11.886 1.00 95.56 74 THR A C 1
ATOM 615 O O . THR A 1 74 ? 4.136 20.067 11.252 1.00 95.56 74 THR A O 1
ATOM 618 N N . LEU A 1 75 ? 2.959 18.747 12.644 1.00 94.00 75 LEU A N 1
ATOM 619 C CA . LEU A 1 75 ? 4.007 17.734 12.824 1.00 94.00 75 LEU A CA 1
ATOM 620 C C . LEU A 1 75 ? 4.396 17.061 11.500 1.00 94.00 75 LEU A C 1
ATOM 622 O O . LEU A 1 75 ? 5.578 16.854 11.241 1.00 94.00 75 LEU A O 1
ATOM 626 N N . TYR A 1 76 ? 3.417 16.756 10.644 1.00 94.69 76 TYR A N 1
ATOM 627 C CA . TYR A 1 76 ? 3.644 16.135 9.339 1.00 94.69 76 TYR A CA 1
ATOM 628 C C . TYR A 1 76 ? 4.473 17.036 8.411 1.00 94.69 76 TYR A C 1
ATOM 630 O O . TYR A 1 76 ? 5.440 16.568 7.815 1.00 94.69 76 TYR A O 1
ATOM 638 N N . ARG A 1 77 ? 4.146 18.337 8.325 1.00 94.94 77 ARG A N 1
ATOM 639 C CA . ARG A 1 77 ? 4.941 19.312 7.552 1.00 94.94 77 ARG A CA 1
ATOM 640 C C . ARG A 1 77 ? 6.350 19.458 8.121 1.00 94.94 77 ARG A C 1
ATOM 642 O O . ARG A 1 77 ? 7.313 19.262 7.392 1.00 94.94 77 ARG A O 1
ATOM 649 N N . HIS A 1 78 ? 6.467 19.681 9.432 1.00 94.56 78 HIS A N 1
ATOM 650 C CA . HIS A 1 78 ? 7.764 19.809 10.098 1.00 94.56 78 HIS A CA 1
ATOM 651 C C . HIS A 1 78 ? 8.673 18.600 9.829 1.00 94.56 78 HIS A C 1
ATOM 653 O O . HIS A 1 78 ? 9.858 18.775 9.550 1.00 94.56 78 HIS A O 1
ATOM 659 N N . TYR A 1 79 ? 8.121 17.382 9.873 1.00 93.38 79 TYR A N 1
ATOM 660 C CA . TYR A 1 79 ? 8.860 16.160 9.567 1.00 93.38 79 TYR A CA 1
ATOM 661 C C . TYR A 1 79 ? 9.363 16.118 8.116 1.00 93.38 79 TYR A C 1
ATOM 663 O O . TYR A 1 79 ? 10.521 15.776 7.886 1.00 93.38 79 TYR A O 1
ATOM 671 N N . LEU A 1 80 ? 8.521 16.487 7.143 1.00 93.19 80 LEU A N 1
ATOM 672 C CA . LEU A 1 80 ? 8.917 16.534 5.732 1.00 93.19 80 LEU A CA 1
ATOM 673 C C . LEU A 1 80 ? 10.008 17.574 5.453 1.00 93.19 80 LEU A C 1
ATOM 675 O O . LEU A 1 80 ? 10.914 17.291 4.674 1.00 93.19 80 LEU A O 1
ATOM 679 N N . ASP A 1 81 ? 9.930 18.739 6.096 1.00 93.56 81 ASP A N 1
ATOM 680 C CA . ASP A 1 81 ? 10.847 19.852 5.843 1.00 93.56 81 ASP A CA 1
ATOM 681 C C . ASP A 1 81 ? 12.227 19.660 6.512 1.00 93.56 81 ASP A C 1
ATOM 683 O O . ASP A 1 81 ? 13.231 20.129 5.977 1.00 93.56 81 ASP A O 1
ATOM 687 N N . HIS A 1 82 ? 12.299 18.956 7.656 1.00 89.56 82 HIS A N 1
ATOM 688 C CA . HIS A 1 82 ? 13.516 18.887 8.490 1.00 89.56 82 HIS A CA 1
ATOM 689 C C . HIS A 1 82 ? 14.081 17.470 8.707 1.00 89.56 82 HIS A C 1
ATOM 691 O O . HIS A 1 82 ? 15.296 17.306 8.804 1.00 89.56 82 HIS A O 1
ATOM 697 N N . GLU A 1 83 ? 13.234 16.436 8.788 1.00 83.62 83 GLU A N 1
ATOM 698 C CA . GLU A 1 83 ? 13.643 15.087 9.226 1.00 83.62 83 GLU A CA 1
ATOM 699 C C . GLU A 1 83 ? 13.642 14.023 8.120 1.00 83.62 83 GLU A C 1
ATOM 701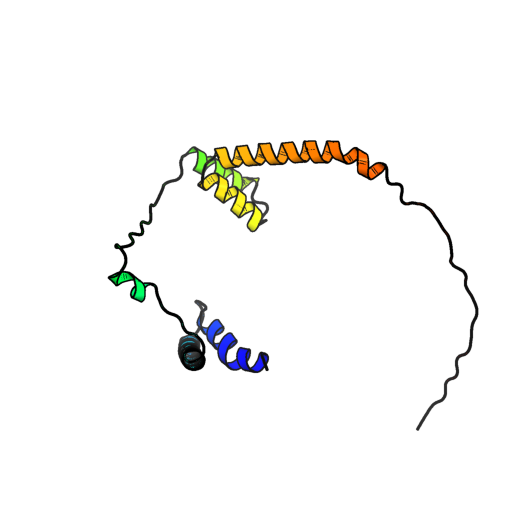 O O . GLU A 1 83 ? 14.241 12.958 8.294 1.00 83.62 83 GLU A O 1
ATOM 706 N N . ALA A 1 84 ? 13.013 14.295 6.974 1.00 85.94 84 ALA A N 1
ATOM 707 C CA . ALA A 1 84 ? 12.906 13.365 5.852 1.00 85.94 84 ALA A CA 1
ATOM 708 C C . ALA A 1 84 ? 14.262 13.118 5.156 1.00 85.94 84 ALA A C 1
ATOM 710 O O . ALA A 1 84 ? 14.589 13.679 4.108 1.00 85.94 84 ALA A O 1
ATOM 711 N N . LYS A 1 85 ? 15.054 12.199 5.718 1.00 81.69 85 LYS A N 1
ATOM 712 C CA . LYS A 1 85 ? 16.411 11.830 5.267 1.00 81.69 85 LYS A CA 1
ATOM 713 C C . LYS A 1 85 ? 16.418 10.882 4.051 1.00 81.69 85 LYS A C 1
ATOM 715 O O . LYS A 1 85 ? 17.421 10.222 3.787 1.00 81.69 85 LYS A O 1
ATOM 720 N N . ARG A 1 86 ? 15.304 10.810 3.306 1.00 78.94 86 ARG A N 1
ATOM 721 C CA . ARG A 1 86 ? 15.045 9.905 2.163 1.00 78.94 86 ARG A CA 1
ATOM 722 C C . ARG A 1 86 ? 15.223 8.417 2.505 1.00 78.94 86 ARG A C 1
ATOM 724 O O . ARG A 1 86 ? 15.458 7.592 1.622 1.00 78.94 86 ARG A O 1
ATOM 731 N N . LYS A 1 87 ? 15.072 8.048 3.779 1.00 87.94 87 LYS A N 1
ATOM 732 C CA . LYS A 1 87 ? 15.104 6.662 4.259 1.00 87.94 87 LYS A CA 1
ATOM 733 C C . LYS A 1 87 ? 13.684 6.104 4.216 1.00 87.94 87 LYS A C 1
ATOM 735 O O . LYS A 1 87 ? 13.074 5.896 5.259 1.00 87.94 87 LYS A O 1
ATOM 740 N N . LEU A 1 88 ? 13.177 5.843 3.005 1.00 88.81 88 LEU A N 1
ATOM 741 C CA . LEU A 1 88 ? 11.766 5.538 2.701 1.00 88.81 88 LEU A CA 1
ATOM 742 C C . LEU A 1 88 ? 11.020 4.736 3.786 1.00 88.81 88 LEU A C 1
ATOM 744 O O . LEU A 1 88 ? 9.956 5.155 4.227 1.00 88.81 88 LEU A O 1
ATOM 748 N N . PHE A 1 89 ? 11.572 3.607 4.243 1.00 90.88 89 PHE A N 1
ATOM 749 C CA . PHE A 1 89 ? 10.926 2.755 5.249 1.00 90.88 89 PHE A CA 1
ATOM 750 C C . PHE A 1 89 ? 10.902 3.347 6.669 1.00 90.88 89 PHE A C 1
ATOM 752 O O . PHE A 1 89 ? 9.939 3.119 7.400 1.00 90.88 89 PHE A O 1
ATOM 759 N N . MET A 1 90 ? 11.925 4.108 7.071 1.00 89.56 90 MET A N 1
ATOM 760 C CA . MET A 1 90 ? 11.952 4.800 8.368 1.00 89.56 90 MET A CA 1
ATOM 761 C C . MET A 1 90 ? 11.067 6.048 8.348 1.00 89.56 90 MET A C 1
ATOM 763 O O . MET A 1 90 ? 10.321 6.295 9.301 1.00 89.56 90 MET A O 1
ATOM 767 N N . ASP A 1 91 ? 11.108 6.786 7.239 1.00 91.94 91 ASP A N 1
ATOM 768 C CA . ASP A 1 91 ? 10.307 7.987 7.022 1.00 91.94 91 ASP A CA 1
ATOM 769 C C . ASP A 1 91 ? 8.811 7.616 7.003 1.00 91.94 91 ASP A C 1
ATOM 771 O O . ASP A 1 91 ? 8.008 8.202 7.729 1.00 91.94 91 ASP A O 1
ATOM 775 N N . PHE A 1 92 ? 8.447 6.538 6.296 1.00 92.69 92 PHE A N 1
ATOM 776 C CA . PHE A 1 92 ? 7.095 5.971 6.288 1.00 92.69 92 PHE A CA 1
ATOM 777 C C . PHE A 1 92 ? 6.600 5.568 7.685 1.00 92.69 92 PHE A C 1
ATOM 779 O O . PHE A 1 92 ? 5.479 5.911 8.056 1.00 92.69 92 PHE A O 1
ATOM 786 N N . GLN A 1 93 ? 7.421 4.886 8.494 1.00 91.88 93 GLN A N 1
ATOM 787 C CA . GLN A 1 93 ? 7.036 4.520 9.866 1.00 91.88 93 GLN A CA 1
ATOM 788 C C . GLN A 1 93 ? 6.837 5.741 10.775 1.00 91.88 93 GLN A C 1
ATOM 790 O O . GLN A 1 93 ? 5.972 5.720 11.653 1.00 91.88 93 GLN A O 1
ATOM 795 N N . SER A 1 94 ? 7.628 6.797 10.585 1.00 91.12 94 SER A N 1
ATOM 796 C CA . SER A 1 94 ? 7.536 8.024 11.385 1.00 91.12 94 SER A CA 1
ATOM 797 C C . SER A 1 94 ? 6.285 8.826 11.014 1.00 91.12 94 SER A C 1
ATOM 799 O O . SER A 1 94 ? 5.500 9.186 11.893 1.00 91.12 94 SER A O 1
ATOM 801 N N . LEU A 1 95 ? 6.022 8.991 9.714 1.00 92.50 95 LEU A N 1
ATOM 802 C CA . LEU A 1 95 ? 4.795 9.607 9.202 1.00 92.50 95 LEU A CA 1
ATOM 803 C C . LEU A 1 95 ? 3.540 8.812 9.595 1.00 92.50 95 LEU A C 1
ATOM 805 O O . LEU A 1 95 ? 2.551 9.405 10.019 1.00 92.50 95 LEU A O 1
ATOM 809 N N . MET A 1 96 ? 3.581 7.474 9.547 1.00 93.75 96 MET A N 1
ATOM 810 C CA . MET A 1 96 ? 2.465 6.628 9.987 1.00 93.75 96 MET A CA 1
ATOM 811 C C . MET A 1 96 ? 2.108 6.870 11.461 1.00 93.75 96 MET A C 1
ATOM 813 O O . MET A 1 96 ? 0.927 6.957 11.789 1.00 93.75 96 MET A O 1
ATOM 817 N N . ARG A 1 97 ? 3.100 7.037 12.349 1.00 93.12 97 ARG A N 1
ATOM 818 C CA . ARG A 1 97 ? 2.855 7.354 13.769 1.00 93.12 97 ARG A CA 1
ATOM 819 C C . ARG A 1 97 ? 2.157 8.700 13.935 1.00 93.12 97 ARG A C 1
ATOM 821 O O . ARG A 1 97 ? 1.169 8.763 14.661 1.00 93.12 97 ARG A O 1
ATOM 828 N N . ILE A 1 98 ? 2.604 9.733 13.214 1.00 92.81 98 ILE A N 1
ATOM 829 C CA . ILE A 1 98 ? 1.957 11.058 13.200 1.00 92.81 98 ILE A CA 1
ATOM 830 C C . ILE A 1 98 ? 0.494 10.941 12.740 1.00 92.81 98 ILE A C 1
ATOM 832 O O . ILE A 1 98 ? -0.398 11.496 13.384 1.00 92.81 98 ILE A O 1
ATOM 836 N N . CYS A 1 99 ? 0.231 10.183 11.670 1.00 91.12 99 CYS A N 1
ATOM 837 C CA . CYS A 1 99 ? -1.114 9.980 11.127 1.00 91.12 99 CYS A CA 1
ATOM 838 C C . CYS A 1 99 ? -2.040 9.165 12.047 1.00 91.12 99 CYS A C 1
ATOM 840 O O . CYS A 1 99 ? -3.234 9.452 12.088 1.00 91.12 99 CYS A O 1
ATOM 842 N N . ILE A 1 100 ? -1.516 8.188 12.798 1.00 91.94 100 ILE A N 1
ATOM 843 C CA . ILE A 1 100 ? -2.299 7.418 13.779 1.00 91.94 100 ILE A CA 1
ATOM 844 C C . ILE A 1 100 ? -2.630 8.292 14.995 1.00 91.94 100 ILE A C 1
ATOM 846 O O . ILE A 1 100 ? -3.803 8.500 15.292 1.00 91.94 100 ILE A O 1
ATOM 850 N N . HIS A 1 101 ? -1.616 8.802 15.704 1.00 92.25 101 HIS A N 1
ATOM 851 C CA . HIS A 1 101 ? -1.809 9.681 16.860 1.00 92.25 101 HIS A CA 1
ATOM 852 C C . HIS A 1 101 ? -0.491 10.364 17.280 1.00 92.25 101 HIS A C 1
ATOM 854 O O . HIS A 1 101 ? 0.506 9.660 17.441 1.00 92.25 101 HIS A O 1
ATOM 860 N N . PRO A 1 102 ? -0.456 11.680 17.581 1.00 90.19 102 PRO A N 1
ATOM 861 C CA . PRO A 1 102 ? 0.770 12.372 18.007 1.00 90.19 102 PRO A CA 1
ATOM 862 C C . PRO A 1 102 ? 1.510 11.709 19.185 1.00 90.19 102 PRO A C 1
ATOM 864 O O . PRO A 1 102 ? 2.734 11.602 19.158 1.00 90.19 102 PRO A O 1
ATOM 867 N N . GLN A 1 103 ? 0.784 11.165 20.171 1.00 90.94 103 GLN A N 1
ATOM 868 C CA . GLN A 1 103 ? 1.382 10.433 21.304 1.00 90.94 103 GLN A CA 1
ATOM 869 C C . GLN A 1 103 ? 2.223 9.216 20.868 1.00 90.94 103 GLN A C 1
ATOM 871 O O . GLN A 1 103 ? 3.184 8.866 21.543 1.00 90.94 103 GLN A O 1
ATOM 876 N N . ALA A 1 104 ? 1.906 8.578 19.734 1.00 91.06 104 ALA A N 1
ATOM 877 C CA . ALA A 1 104 ? 2.653 7.422 19.227 1.00 91.06 104 ALA A CA 1
ATOM 878 C C . ALA A 1 104 ? 4.051 7.788 18.688 1.00 91.06 104 ALA A C 1
ATOM 880 O O . ALA A 1 104 ? 4.870 6.891 18.447 1.00 91.06 104 ALA A O 1
ATOM 881 N N . LEU A 1 105 ? 4.314 9.087 18.490 1.00 89.12 105 LEU A N 1
ATOM 882 C CA . LEU A 1 105 ? 5.642 9.635 18.233 1.00 89.12 105 LEU A CA 1
ATOM 883 C C . LEU A 1 105 ? 6.409 9.836 19.552 1.00 89.12 105 LEU A C 1
ATOM 885 O O . LEU A 1 105 ? 7.534 9.360 19.656 1.00 89.12 105 LEU A O 1
ATOM 889 N N . LEU A 1 106 ? 5.774 10.426 20.574 1.00 89.62 106 LEU A N 1
ATOM 890 C CA . LEU A 1 106 ? 6.368 10.629 21.909 1.00 89.62 106 LEU A CA 1
ATOM 891 C C . LEU A 1 106 ? 6.761 9.301 22.580 1.00 89.62 106 LEU A C 1
ATOM 893 O O . LEU A 1 106 ? 7.912 9.114 22.963 1.00 89.62 106 LEU A O 1
ATOM 897 N N . MET A 1 107 ? 5.849 8.324 22.584 1.00 92.00 107 MET A N 1
ATOM 898 C CA . MET A 1 107 ? 6.104 6.961 23.079 1.00 92.00 107 MET A CA 1
ATOM 899 C C . MET A 1 107 ? 7.196 6.215 22.298 1.00 92.00 107 MET A C 1
ATOM 901 O O . MET A 1 107 ? 7.666 5.169 22.745 1.00 92.00 107 MET A O 1
ATOM 905 N N . LYS A 1 108 ? 7.549 6.680 21.090 1.00 89.62 108 LYS A N 1
ATOM 906 C CA . LYS A 1 108 ? 8.697 6.153 20.350 1.00 89.62 108 LYS A CA 1
ATOM 907 C C . LYS A 1 108 ? 9.982 6.796 20.873 1.00 89.62 108 LYS A C 1
ATOM 909 O O . LYS A 1 108 ? 10.871 6.052 21.254 1.00 89.62 108 LYS A O 1
ATOM 914 N N . SER A 1 109 ? 10.054 8.128 20.946 1.00 88.19 109 SER A N 1
ATOM 915 C CA . SER A 1 109 ? 11.244 8.821 21.463 1.00 88.19 109 SER A CA 1
ATOM 916 C C . SER A 1 109 ? 11.590 8.407 22.895 1.00 88.19 109 SER A C 1
ATOM 918 O O . SER A 1 109 ? 12.751 8.146 23.167 1.00 88.19 109 SER A O 1
ATOM 920 N N . GLU A 1 110 ? 10.601 8.236 23.778 1.00 92.00 110 GLU A N 1
ATOM 921 C CA . GLU A 1 110 ? 10.821 7.724 25.144 1.00 92.00 110 GLU A CA 1
ATOM 922 C C . GLU A 1 110 ? 11.467 6.326 25.142 1.00 92.00 110 GLU A C 1
ATOM 924 O O . GLU A 1 110 ? 12.367 6.052 25.927 1.00 92.00 110 GLU A O 1
ATOM 929 N N . LYS A 1 111 ? 11.042 5.438 24.234 1.00 90.25 111 LYS A N 1
ATOM 930 C CA . LYS A 1 111 ? 11.593 4.078 24.110 1.00 90.25 111 LYS A CA 1
ATOM 931 C C . LYS A 1 111 ? 12.942 4.012 23.414 1.00 90.25 111 LYS A C 1
ATOM 933 O O . LYS A 1 111 ? 13.641 3.023 23.593 1.00 90.25 111 LYS A O 1
ATOM 938 N N . ASP A 1 112 ? 13.248 4.978 22.561 1.00 88.69 112 ASP A N 1
ATOM 939 C CA . ASP A 1 112 ? 14.546 5.045 21.902 1.00 88.69 112 ASP A CA 1
ATOM 940 C C . ASP A 1 112 ? 15.588 5.601 22.899 1.00 88.69 112 ASP A C 1
ATOM 942 O O . ASP A 1 112 ? 16.634 4.983 23.048 1.00 88.69 112 ASP A O 1
ATOM 946 N N . LEU A 1 113 ? 15.237 6.611 23.713 1.00 90.19 113 LEU A N 1
ATOM 947 C CA . LEU A 1 113 ? 16.068 7.107 24.827 1.00 90.19 113 LEU A CA 1
ATOM 948 C C . LEU A 1 113 ? 16.389 6.023 25.872 1.00 90.19 113 LEU A C 1
ATOM 950 O O . LEU A 1 113 ? 17.547 5.835 26.219 1.00 90.19 113 LEU A O 1
ATOM 954 N N . LEU A 1 114 ? 15.386 5.266 26.337 1.00 89.62 114 LEU A N 1
ATOM 955 C CA . LEU A 1 114 ? 15.609 4.195 27.325 1.00 89.62 114 LEU A CA 1
ATOM 956 C C . LEU A 1 114 ? 16.570 3.104 26.822 1.00 89.62 114 LEU A C 1
ATOM 958 O O . LEU A 1 114 ? 17.290 2.514 27.617 1.00 89.62 114 LEU A O 1
ATOM 962 N N . LYS A 1 115 ? 16.603 2.838 25.510 1.00 87.69 115 LYS A N 1
ATOM 963 C CA . LYS A 1 115 ? 17.568 1.893 24.929 1.00 87.69 115 LYS A CA 1
ATOM 964 C C . LYS A 1 115 ? 18.966 2.474 24.843 1.00 87.69 115 LYS A C 1
ATOM 966 O O . LYS A 1 115 ? 19.917 1.733 25.023 1.00 87.69 115 LYS A O 1
ATOM 971 N N . GLU A 1 116 ? 19.090 3.764 24.543 1.00 85.38 116 GLU A N 1
ATOM 972 C CA . GLU A 1 116 ? 20.383 4.452 24.562 1.00 85.38 116 GLU A CA 1
ATOM 973 C C . GLU A 1 116 ? 20.971 4.398 25.989 1.00 85.38 116 GLU A C 1
ATOM 975 O O . GLU A 1 116 ? 22.128 4.023 26.151 1.00 85.38 116 GLU A O 1
ATOM 980 N N . GLU A 1 117 ? 20.150 4.608 27.029 1.00 83.69 117 GLU A N 1
ATOM 981 C CA . GLU A 1 117 ? 20.540 4.426 28.441 1.00 83.69 117 GLU A CA 1
ATOM 982 C C . GLU A 1 117 ? 20.910 2.963 28.793 1.00 83.69 117 GLU A C 1
ATOM 984 O O . GLU A 1 117 ? 21.892 2.723 29.502 1.00 83.69 117 GLU A O 1
ATOM 989 N N . GLU A 1 118 ? 20.156 1.969 28.302 1.00 79.62 118 GLU A N 1
ATOM 990 C CA . GLU A 1 118 ? 20.467 0.539 28.485 1.00 79.62 118 GLU A CA 1
ATOM 991 C C . GLU A 1 118 ? 21.777 0.136 27.774 1.00 79.62 118 GLU A C 1
ATOM 993 O O . GLU A 1 118 ? 22.622 -0.526 28.378 1.00 79.62 118 GLU A O 1
ATOM 998 N N . GLU A 1 119 ? 21.989 0.572 26.527 1.00 76.50 119 GLU A N 1
ATOM 999 C CA . GLU A 1 119 ? 23.197 0.290 25.737 1.00 76.50 119 GLU A CA 1
ATOM 1000 C C . GLU A 1 119 ? 24.448 0.982 26.315 1.00 76.50 119 GLU A C 1
ATOM 1002 O O . GLU A 1 119 ? 25.525 0.379 26.322 1.00 76.50 119 GLU A O 1
ATOM 1007 N N . GLU A 1 120 ? 24.326 2.200 26.862 1.00 73.12 120 GLU A N 1
ATOM 1008 C CA . GLU A 1 120 ? 25.411 2.862 27.603 1.00 73.12 120 GLU A CA 1
ATOM 1009 C C . GLU A 1 120 ? 25.750 2.125 28.912 1.00 73.12 120 GLU A C 1
ATOM 1011 O O . GLU A 1 120 ? 26.928 1.957 29.238 1.00 73.12 120 GLU A O 1
ATOM 1016 N N . SER A 1 121 ? 24.744 1.623 29.638 1.00 71.88 121 SER A N 1
ATOM 1017 C CA . SER A 1 121 ? 24.936 0.866 30.885 1.00 71.88 121 SER A CA 1
ATOM 1018 C C . SER A 1 121 ? 25.569 -0.518 30.654 1.00 71.88 121 SER A C 1
ATOM 1020 O O . SER A 1 121 ? 26.469 -0.927 31.393 1.00 71.88 121 SER A O 1
ATOM 1022 N N . GLU A 1 122 ? 25.170 -1.232 29.594 1.00 61.25 122 GLU A N 1
ATOM 1023 C CA . GLU A 1 122 ? 25.795 -2.505 29.195 1.00 61.25 122 GLU A CA 1
ATOM 1024 C C . GLU A 1 122 ? 27.179 -2.325 28.538 1.00 61.25 122 GLU A C 1
ATOM 1026 O O . GLU A 1 122 ? 27.972 -3.274 28.486 1.00 61.25 122 GLU A O 1
ATOM 1031 N N . GLY A 1 123 ? 27.517 -1.110 28.087 1.00 55.88 123 GLY A N 1
ATOM 1032 C CA . GLY A 1 123 ? 28.784 -0.772 27.425 1.00 55.88 123 GLY A CA 1
ATOM 1033 C C . GLY A 1 123 ? 30.050 -1.112 28.225 1.00 55.88 123 GLY A C 1
ATOM 1034 O O . GLY A 1 123 ? 31.106 -1.329 27.633 1.00 55.88 123 GLY A O 1
ATOM 1035 N N . SER A 1 124 ? 29.938 -1.254 29.548 1.00 57.34 124 SER A N 1
ATOM 1036 C CA . SER A 1 124 ? 31.036 -1.641 30.446 1.00 57.34 124 SER A CA 1
ATOM 1037 C C . SER A 1 124 ? 31.511 -3.097 30.265 1.00 57.34 124 SER A C 1
ATOM 1039 O O . SER A 1 124 ? 32.672 -3.409 30.518 1.00 57.34 124 SER A O 1
ATOM 1041 N N . LEU A 1 125 ? 30.651 -4.016 29.797 1.00 57.47 125 LEU A N 1
ATOM 1042 C CA . LEU A 1 125 ? 30.997 -5.447 29.752 1.00 57.47 125 LEU A CA 1
ATOM 1043 C C . LEU A 1 125 ? 31.782 -5.863 28.493 1.00 57.47 125 LEU A C 1
ATOM 1045 O O . LEU A 1 125 ? 32.453 -6.894 28.504 1.00 57.47 125 LEU A O 1
ATOM 1049 N N . LYS A 1 126 ? 31.719 -5.077 27.409 1.00 55.00 126 LYS A N 1
ATOM 1050 C CA . LYS A 1 126 ? 32.446 -5.367 26.155 1.00 55.00 126 LYS A CA 1
ATOM 1051 C C . LYS A 1 126 ? 33.936 -5.030 26.225 1.00 55.00 126 LYS A C 1
ATOM 1053 O O . LYS A 1 126 ? 34.715 -5.704 25.565 1.00 55.00 126 LYS A O 1
ATOM 1058 N N . ASP A 1 127 ? 34.321 -4.050 27.040 1.00 57.97 127 ASP A N 1
ATOM 1059 C CA . ASP A 1 127 ? 35.725 -3.660 27.263 1.00 57.97 127 ASP A CA 1
ATOM 1060 C C . ASP A 1 127 ? 36.467 -4.638 28.203 1.00 57.97 127 ASP A C 1
ATOM 1062 O O . ASP A 1 127 ? 37.687 -4.615 28.317 1.00 57.97 127 ASP A O 1
ATOM 1066 N N . PHE A 1 128 ? 35.734 -5.541 28.871 1.00 57.78 128 PHE A N 1
ATOM 1067 C CA . PHE A 1 128 ? 36.297 -6.538 29.789 1.00 57.78 128 PHE A CA 1
ATOM 1068 C C . PHE A 1 128 ? 36.831 -7.802 29.087 1.00 57.78 128 PHE A C 1
ATOM 1070 O O . PHE A 1 128 ? 37.577 -8.571 29.693 1.00 57.78 128 PHE A O 1
ATOM 1077 N N . ILE A 1 129 ? 36.455 -8.046 27.825 1.00 65.25 129 ILE A N 1
ATOM 1078 C CA . ILE A 1 129 ? 36.911 -9.212 27.052 1.00 65.25 129 ILE A CA 1
ATOM 1079 C C . ILE A 1 129 ? 38.076 -8.789 26.151 1.00 65.25 129 ILE A C 1
ATOM 1081 O O . ILE A 1 129 ? 37.910 -8.561 24.953 1.00 65.25 129 ILE A O 1
ATOM 1085 N N . ASP A 1 130 ? 39.265 -8.691 26.746 1.00 57.97 130 ASP A N 1
ATOM 1086 C CA . ASP A 1 130 ? 40.525 -8.574 26.008 1.00 57.97 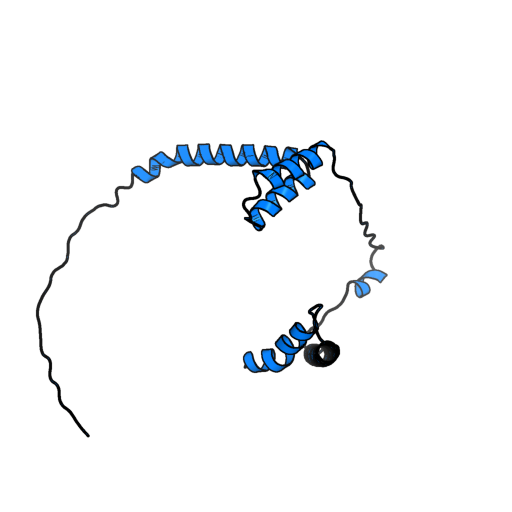130 ASP A CA 1
ATOM 1087 C C . ASP A 1 130 ? 40.888 -9.933 25.387 1.00 57.97 130 ASP A C 1
ATOM 1089 O O . ASP A 1 130 ? 41.570 -10.758 25.995 1.00 57.97 130 ASP A O 1
ATOM 1093 N N . ASP A 1 131 ? 40.395 -10.188 24.172 1.00 64.12 131 ASP A N 1
ATOM 1094 C CA . ASP A 1 131 ? 40.679 -11.415 23.409 1.00 64.12 131 ASP A CA 1
ATOM 1095 C C . ASP A 1 131 ? 42.039 -11.348 22.673 1.00 64.12 131 ASP A C 1
ATOM 1097 O O . ASP A 1 131 ? 42.276 -12.049 21.690 1.00 64.12 131 ASP A O 1
ATOM 1101 N N . ASN A 1 132 ? 42.963 -10.495 23.134 1.00 55.03 132 ASN A N 1
ATOM 1102 C CA . ASN A 1 132 ? 44.312 -10.359 22.586 1.00 55.03 132 ASN A CA 1
ATOM 1103 C C . ASN A 1 132 ? 45.324 -11.281 23.294 1.00 55.03 132 ASN A C 1
ATOM 1105 O O . ASN A 1 132 ? 46.412 -10.864 23.705 1.00 55.03 132 ASN A O 1
ATOM 1109 N N . SER A 1 133 ? 44.977 -12.566 23.416 1.00 55.66 133 SER A N 1
ATOM 1110 C CA . SER A 1 133 ? 45.964 -13.598 23.748 1.00 55.66 133 SER A CA 1
ATOM 1111 C C . SER A 1 133 ? 46.768 -13.947 22.493 1.00 55.66 133 SER A C 1
ATOM 1113 O O . SER A 1 133 ? 46.357 -14.744 21.653 1.00 55.66 133 SER A O 1
ATOM 1115 N N . ALA A 1 134 ? 47.914 -13.283 22.339 1.00 53.59 134 ALA A N 1
ATOM 1116 C CA . ALA A 1 134 ? 48.837 -13.538 21.243 1.00 53.59 134 ALA A CA 1
ATOM 1117 C C . ALA A 1 134 ? 49.444 -14.946 21.354 1.00 53.59 134 ALA A C 1
ATOM 1119 O O . ALA A 1 134 ? 50.096 -15.259 22.352 1.00 53.59 134 ALA A O 1
ATOM 1120 N N . ASP A 1 135 ? 49.293 -15.752 20.302 1.00 44.56 135 ASP A N 1
ATOM 1121 C CA . ASP A 1 135 ? 50.128 -16.930 20.066 1.00 44.56 135 ASP A CA 1
ATOM 1122 C C . ASP A 1 135 ? 50.627 -16.899 18.613 1.00 44.56 135 ASP A C 1
ATOM 1124 O O . ASP A 1 135 ? 49.889 -17.152 17.655 1.00 44.56 135 ASP A O 1
ATOM 1128 N N . ASP A 1 136 ? 51.887 -16.490 18.452 1.00 47.38 136 ASP A N 1
ATOM 1129 C CA . ASP A 1 136 ? 52.592 -16.453 17.172 1.00 47.38 136 ASP A CA 1
ATOM 1130 C C . ASP A 1 136 ? 52.895 -17.879 16.699 1.00 47.38 136 ASP A C 1
ATOM 1132 O O . ASP A 1 136 ? 53.546 -18.659 17.395 1.00 47.38 136 ASP A O 1
ATOM 1136 N N . SER A 1 137 ? 52.508 -18.220 15.468 1.00 40.09 137 SER A N 1
ATOM 1137 C CA . SER A 1 137 ? 52.974 -19.446 14.803 1.00 40.09 137 SER A CA 1
ATOM 1138 C C . SER A 1 137 ? 52.973 -19.332 13.275 1.00 40.09 137 SER A C 1
ATOM 1140 O O . SER A 1 137 ? 52.445 -20.188 12.564 1.00 40.09 137 SER A O 1
ATOM 1142 N N . GLU A 1 138 ? 53.663 -18.317 12.743 1.00 43.06 138 GLU A N 1
ATOM 1143 C CA . GLU A 1 138 ? 54.335 -18.517 11.455 1.00 43.06 138 GLU A CA 1
ATOM 1144 C C . GLU A 1 138 ? 55.596 -19.367 11.672 1.00 43.06 138 GLU A C 1
ATOM 1146 O O . GLU A 1 138 ? 56.559 -18.937 12.306 1.00 43.06 138 GLU A O 1
ATOM 1151 N N . SER A 1 139 ? 55.627 -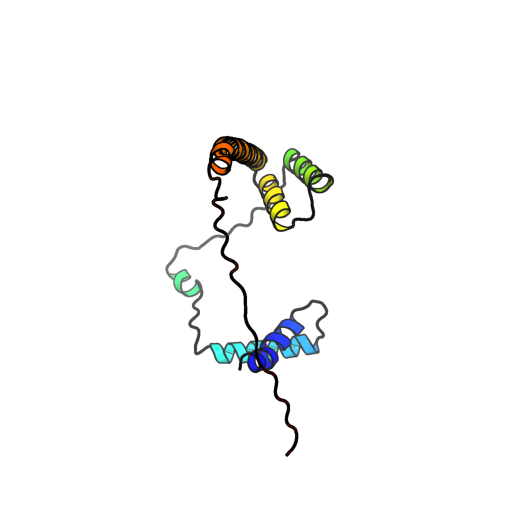20.564 11.083 1.00 38.62 139 SER A N 1
ATOM 1152 C CA . SER A 1 139 ? 56.886 -21.245 10.774 1.00 38.62 139 SER A CA 1
ATOM 1153 C C . SER A 1 139 ? 56.928 -21.559 9.283 1.00 38.62 139 SER A C 1
ATOM 1155 O O . SER A 1 139 ? 55.982 -22.084 8.696 1.00 38.62 139 SER A O 1
ATOM 1157 N N . SER A 1 140 ? 58.016 -21.134 8.654 1.00 34.50 140 SER A N 1
ATOM 1158 C CA . SER A 1 140 ? 58.178 -21.056 7.208 1.00 34.50 140 SER A CA 1
ATOM 1159 C C . SER A 1 140 ? 59.183 -22.090 6.690 1.00 34.50 140 SER A C 1
ATOM 1161 O O . SER A 1 140 ? 59.976 -22.646 7.450 1.00 34.50 140 SER A O 1
ATOM 1163 N N . SER A 1 141 ? 59.249 -22.219 5.357 1.00 35.47 141 SER A N 1
ATOM 1164 C CA . SER A 1 141 ? 60.270 -22.956 4.573 1.00 35.47 141 SER A CA 1
ATOM 1165 C C . SER A 1 141 ? 60.019 -24.476 4.383 1.00 35.47 141 SER A C 1
ATOM 1167 O O . SER A 1 141 ? 59.407 -25.114 5.227 1.00 35.47 1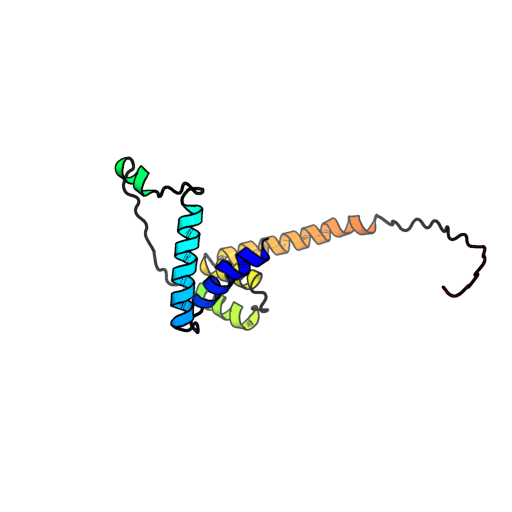41 SER A O 1
ATOM 1169 N N . ILE A 1 142 ? 60.443 -25.145 3.294 1.00 34.50 142 ILE A N 1
ATOM 1170 C CA . ILE A 1 142 ? 61.320 -24.739 2.169 1.00 34.50 142 ILE A CA 1
ATOM 1171 C C . ILE A 1 142 ? 60.741 -25.118 0.776 1.00 34.50 142 ILE A C 1
ATOM 1173 O O . ILE A 1 142 ? 59.754 -25.838 0.656 1.00 34.50 142 ILE A O 1
ATOM 1177 N N . SER A 1 143 ? 61.416 -24.649 -0.279 1.00 35.38 143 SER A N 1
ATOM 1178 C CA . SER A 1 143 ? 61.215 -24.916 -1.718 1.00 35.38 143 SER A CA 1
ATOM 1179 C C . SER A 1 143 ? 61.315 -26.404 -2.129 1.00 35.38 143 SER A C 1
ATOM 1181 O O . SER A 1 143 ? 62.024 -27.192 -1.513 1.00 35.38 143 SER A O 1
ATOM 1183 N N . SER A 1 144 ? 60.677 -26.872 -3.210 1.00 33.91 144 SER A N 1
ATOM 1184 C CA . SER A 1 144 ? 61.146 -26.775 -4.618 1.00 33.91 144 SER A CA 1
ATOM 1185 C C . SER A 1 144 ? 60.424 -27.869 -5.461 1.00 33.91 144 SER A C 1
ATOM 1187 O O . SER A 1 144 ? 59.745 -28.703 -4.870 1.00 33.91 144 SER A O 1
ATOM 1189 N N . LEU A 1 145 ? 60.460 -27.982 -6.802 1.00 34.78 145 LEU A N 1
ATOM 1190 C CA . LEU A 1 145 ? 61.107 -27.248 -7.911 1.00 34.78 145 LEU A CA 1
ATOM 1191 C C . LEU A 1 145 ? 60.047 -26.851 -8.979 1.00 34.78 145 LEU A C 1
ATOM 1193 O O . LEU A 1 145 ? 58.910 -27.313 -8.941 1.00 34.78 145 LEU A O 1
ATOM 1197 N N . SER A 1 146 ? 60.442 -26.071 -9.994 1.00 36.44 146 SER A N 1
ATOM 1198 C CA . SER A 1 146 ? 59.749 -25.953 -11.288 1.00 36.44 146 SER A CA 1
ATOM 1199 C C . SER A 1 146 ? 60.279 -26.975 -12.308 1.00 36.44 146 SER A C 1
ATOM 1201 O O . SER A 1 146 ? 61.460 -27.320 -12.304 1.00 36.44 146 SER A O 1
ATOM 1203 N N . SER A 1 147 ? 59.433 -27.436 -13.232 1.00 36.97 147 SER A N 1
ATOM 1204 C CA . SER A 1 147 ? 59.874 -28.090 -14.474 1.00 36.97 147 SER A CA 1
ATOM 1205 C C . SER A 1 147 ? 58.848 -27.864 -15.578 1.00 36.97 147 SER A C 1
ATOM 1207 O O . SER A 1 147 ? 57.773 -28.457 -15.594 1.00 36.97 147 SER A O 1
ATOM 1209 N N . SER A 1 148 ? 59.194 -26.972 -16.499 1.00 38.50 148 SER A N 1
ATOM 1210 C CA . SER A 1 148 ? 58.549 -26.832 -17.800 1.00 38.50 148 SER A CA 1
ATOM 1211 C C . SER A 1 148 ? 58.819 -28.062 -18.666 1.00 38.50 148 SER A C 1
ATOM 1213 O O . SER A 1 148 ? 59.975 -28.475 -18.762 1.00 38.50 148 SER A O 1
ATOM 1215 N N . ASN A 1 149 ? 57.820 -28.549 -19.402 1.00 35.59 149 ASN A N 1
ATOM 1216 C CA . ASN A 1 149 ? 58.088 -29.038 -20.752 1.00 35.59 149 ASN A CA 1
ATOM 1217 C C . ASN A 1 149 ? 56.876 -28.854 -21.671 1.00 35.59 149 ASN A C 1
ATOM 1219 O O . ASN A 1 149 ? 55.733 -28.812 -21.216 1.00 35.59 149 ASN A O 1
ATOM 1223 N N . SER A 1 150 ? 57.171 -28.671 -22.951 1.00 39.03 150 SER A N 1
ATOM 1224 C CA . SER A 1 150 ? 56.260 -28.236 -24.005 1.00 39.03 150 SER A CA 1
ATOM 1225 C C . SER A 1 150 ? 55.766 -29.387 -24.893 1.00 39.03 150 SER A C 1
ATOM 1227 O O . SER A 1 150 ? 56.350 -30.464 -24.902 1.00 39.03 150 SER A O 1
ATOM 1229 N N . GLU A 1 151 ? 54.721 -29.082 -25.670 1.00 34.41 151 GLU A N 1
ATOM 1230 C CA . GLU A 1 151 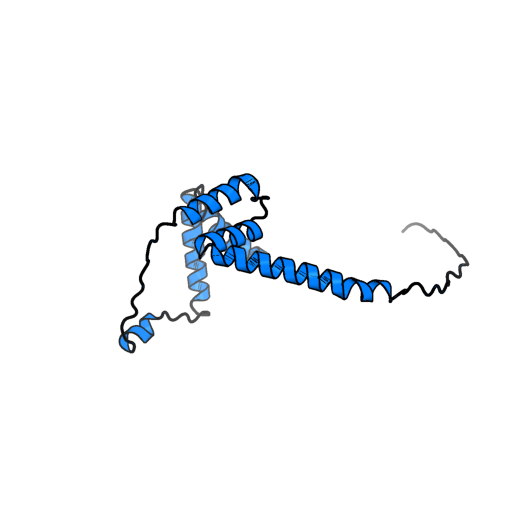? 54.338 -29.703 -26.954 1.00 34.41 151 GLU A CA 1
ATOM 1231 C C . GLU A 1 151 ? 54.011 -31.208 -27.016 1.00 34.41 151 GLU A C 1
ATOM 1233 O O . GLU A 1 151 ? 54.882 -32.077 -27.057 1.00 34.41 151 GLU A O 1
ATOM 1238 N N . SER A 1 152 ? 52.725 -31.494 -27.253 1.00 36.97 152 SER A N 1
ATOM 1239 C CA . SER A 1 152 ? 52.241 -32.218 -28.447 1.00 36.97 152 SER A CA 1
ATOM 1240 C C . SER A 1 152 ? 50.784 -31.837 -28.723 1.00 36.97 152 SER A C 1
ATOM 1242 O O . SER A 1 152 ? 50.032 -31.717 -27.731 1.00 36.97 152 SER A O 1
#

Radius of gyration: 31.84 Å; chains: 1; bounding box: 87×53×60 Å

Organism: Triatoma infestans (NCBI:txid30076)

pLDDT: mean 81.52, std 18.99, range [33.91, 96.94]

Foldseek 3Di:
DVVVVCVQAVPLLVLLPDPPRDPVSVVSNVVSVVVVCVVCVVPDDDDDCVVCVVVDDDDDDDDDDDDQDPQLVVVLVCCVVPPPPVPVVVSVVLNVLSRVDPVSNVVVVVVVVVVVVVCVVCVVVVVVDPVPPDDDDDDDDDDDDDDDDDDD

Sequence (152 aa):
ELKRIQNRFVNPIQNGQFEDSTAHDVKLMKRRAHVLHTMLDGIVQRKDYNVLTPYLPPKFEYVIHLKMSELQCTLYRHYLDHEAKRKLFMDFQSLMRICIHPQALLMKSEKDLLKEEEEESEGSLKDFIDDNSADDSESSSISSLSSSNSES

Secondary structure (DSSP, 8-state):
-HHHHIIIIIHHHHTTSSTT--HHHHHHHHHHHHHHHHHHTTT-----GGGTGGGSPPPP-----PPPPHHHHHHHHHHHHHT--S-HHHHHHHHHHHHH-THHHHHHHHHHHHHHHHHHHHTTTTTT------------------------

InterPro domains:
  IPR027417 P-loop containing nucleoside triphosphate hydrolase [G3DSA:3.40.50.300] (57-127)
  IPR038718 SNF2-like, N-terminal domain superfamily [G3DSA:3.40.50.10810] (11-56)
  IPR044574 ATPase ARIP4-like [PTHR45797] (3-147)